Protein AF-A0A1J3G8D5-F1 (afdb_monomer)

Radius of gyration: 21.03 Å; Cα contacts (8 Å, |Δi|>4): 182; chains: 1; bounding box: 68×37×50 Å

Structure (mmCIF, N/CA/C/O backbone):
data_AF-A0A1J3G8D5-F1
#
_entry.id   AF-A0A1J3G8D5-F1
#
loop_
_atom_site.group_PDB
_atom_site.id
_atom_site.type_symbol
_atom_site.label_atom_id
_atom_site.label_alt_id
_atom_site.label_comp_id
_atom_site.label_asym_id
_atom_site.label_entity_id
_atom_site.label_seq_id
_atom_site.pdbx_PDB_ins_code
_atom_site.Cartn_x
_atom_site.Cartn_y
_atom_site.Cartn_z
_atom_site.occupancy
_atom_site.B_iso_or_equiv
_atom_site.auth_seq_id
_atom_site.auth_comp_id
_atom_site.auth_asym_id
_atom_site.auth_atom_id
_atom_site.pdbx_PDB_model_num
ATOM 1 N N . PHE A 1 1 ? -9.829 8.038 12.603 1.00 80.00 1 PHE A N 1
ATOM 2 C CA . PHE A 1 1 ? -10.118 6.880 13.475 1.00 80.00 1 PHE A CA 1
ATOM 3 C C . PHE A 1 1 ? -9.625 7.150 14.897 1.00 80.00 1 PHE A C 1
ATOM 5 O O . PHE A 1 1 ? -9.038 8.199 15.146 1.00 80.00 1 PHE A O 1
ATOM 12 N N . THR A 1 2 ? -9.917 6.276 15.871 1.00 96.38 2 THR A N 1
ATOM 13 C CA . THR A 1 2 ? -9.175 6.308 17.146 1.00 96.38 2 THR A CA 1
ATOM 14 C C . THR A 1 2 ? -7.771 5.767 16.903 1.00 96.38 2 THR A C 1
ATOM 16 O O . THR A 1 2 ? -7.595 4.907 16.047 1.00 96.38 2 THR A O 1
ATOM 19 N N . GLU A 1 3 ? -6.782 6.207 17.682 1.00 95.50 3 GLU A N 1
ATOM 20 C CA . GLU A 1 3 ? -5.399 5.725 17.538 1.00 95.50 3 GLU A CA 1
ATOM 21 C C . GLU A 1 3 ? -5.303 4.189 17.621 1.00 95.50 3 GLU A C 1
ATOM 23 O O . GLU A 1 3 ? -4.505 3.567 16.927 1.00 95.50 3 GLU A O 1
ATOM 28 N N . GLU A 1 4 ? -6.137 3.560 18.451 1.00 96.38 4 GLU A N 1
ATOM 29 C CA . GLU A 1 4 ? -6.209 2.103 18.579 1.00 96.38 4 GLU A CA 1
ATOM 30 C C . GLU A 1 4 ? -6.744 1.428 17.307 1.00 96.38 4 GLU A C 1
ATOM 32 O O . GLU A 1 4 ? -6.161 0.444 16.852 1.00 96.38 4 GLU A O 1
ATOM 37 N N . ALA A 1 5 ? -7.786 1.989 16.686 1.00 95.69 5 ALA A N 1
ATOM 38 C CA . ALA A 1 5 ? -8.313 1.487 15.420 1.00 95.69 5 ALA A CA 1
ATOM 39 C C . ALA A 1 5 ? -7.334 1.727 14.258 1.00 95.69 5 ALA A C 1
ATOM 41 O O . ALA A 1 5 ? -7.110 0.812 13.466 1.00 95.69 5 ALA A O 1
ATOM 42 N N . SER A 1 6 ? -6.689 2.902 14.190 1.00 96.56 6 SER A N 1
ATOM 43 C CA . SER A 1 6 ? -5.656 3.184 13.181 1.00 96.56 6 SER A CA 1
ATOM 44 C C . SER A 1 6 ? -4.496 2.192 13.301 1.00 96.56 6 SER A C 1
ATOM 46 O O . SER A 1 6 ? -4.070 1.628 12.299 1.00 96.56 6 SER A O 1
ATOM 48 N N . LYS A 1 7 ? -4.023 1.903 14.525 1.00 97.44 7 LYS A N 1
ATOM 49 C CA . LYS A 1 7 ? -2.976 0.893 14.771 1.00 97.44 7 LYS A CA 1
ATOM 50 C C . LYS A 1 7 ? -3.391 -0.500 14.316 1.00 97.44 7 LYS A C 1
ATOM 52 O O . LYS A 1 7 ? -2.583 -1.188 13.699 1.00 97.44 7 LYS A O 1
ATOM 57 N N . PHE A 1 8 ? -4.621 -0.908 14.629 1.00 97.06 8 PHE A N 1
ATOM 58 C CA . PHE A 1 8 ? -5.152 -2.205 14.226 1.00 97.06 8 PHE A CA 1
ATOM 59 C C . PHE A 1 8 ? -5.142 -2.349 12.698 1.00 97.06 8 PHE A C 1
ATOM 61 O O . PHE A 1 8 ? -4.420 -3.200 12.180 1.00 97.06 8 PHE A O 1
ATOM 68 N N . PHE A 1 9 ? -5.819 -1.458 11.970 1.00 97.62 9 PHE A N 1
ATOM 69 C CA . PHE A 1 9 ? -5.915 -1.557 10.510 1.00 97.62 9 PHE A CA 1
ATOM 70 C C . PHE A 1 9 ? -4.573 -1.348 9.801 1.00 97.62 9 PHE A C 1
ATOM 72 O O . PHE A 1 9 ? -4.249 -2.092 8.876 1.00 97.62 9 PHE A O 1
ATOM 79 N N . ALA A 1 10 ? -3.748 -0.403 10.263 1.00 97.88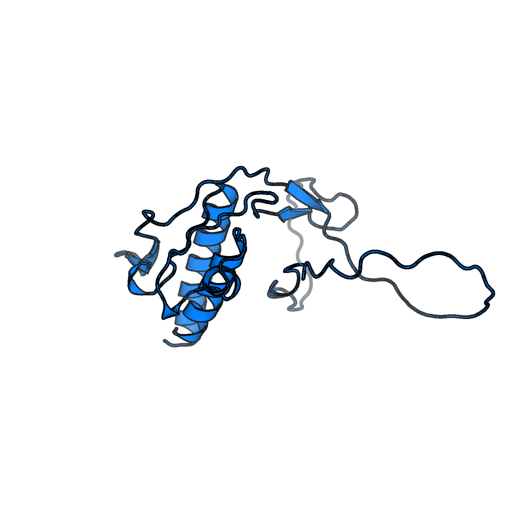 10 ALA A N 1
ATOM 80 C CA . ALA A 1 10 ? -2.414 -0.204 9.704 1.00 97.88 10 ALA A CA 1
ATOM 81 C C . ALA A 1 10 ? -1.532 -1.452 9.871 1.00 97.88 10 ALA A C 1
ATOM 83 O O . ALA A 1 10 ? -0.783 -1.792 8.958 1.00 97.88 10 ALA A O 1
ATOM 84 N N . SER A 1 11 ? -1.631 -2.159 11.004 1.00 98.06 11 SER A N 1
ATOM 85 C CA . SER A 1 11 ? -0.861 -3.389 11.222 1.00 98.06 11 SER A CA 1
ATOM 86 C C . SER A 1 11 ? -1.264 -4.520 10.272 1.00 98.06 11 SER A C 1
ATOM 88 O O . SER A 1 11 ? -0.395 -5.238 9.782 1.00 98.06 11 SER A O 1
ATOM 90 N N . GLU A 1 12 ? -2.552 -4.651 9.948 1.00 98.12 12 GLU A N 1
ATOM 91 C CA . GLU A 1 12 ? -3.015 -5.672 9.005 1.00 98.12 12 GLU A CA 1
ATOM 92 C C . GLU A 1 12 ? -2.619 -5.352 7.564 1.00 98.12 12 GLU A C 1
ATOM 94 O O . GLU A 1 12 ? -2.171 -6.238 6.836 1.00 98.12 12 GLU A O 1
ATOM 99 N N . VAL A 1 13 ? -2.724 -4.081 7.162 1.00 98.31 13 VAL A N 1
ATOM 100 C CA . VAL A 1 13 ? -2.270 -3.628 5.841 1.00 98.31 13 VAL A CA 1
ATOM 101 C C . VAL A 1 13 ? -0.761 -3.828 5.692 1.00 98.31 13 VAL A C 1
ATOM 103 O O . VAL A 1 13 ? -0.319 -4.322 4.657 1.00 98.31 13 VAL A O 1
ATOM 106 N N . LEU A 1 14 ? 0.027 -3.528 6.730 1.00 97.69 14 LEU A N 1
ATOM 107 C CA . LEU A 1 14 ? 1.471 -3.780 6.737 1.00 97.69 14 LEU A CA 1
ATOM 108 C C . LEU A 1 14 ? 1.787 -5.263 6.512 1.00 97.69 14 LEU A C 1
ATOM 110 O O . LEU A 1 14 ? 2.606 -5.585 5.654 1.00 97.69 14 LEU A O 1
ATOM 114 N N . LEU A 1 15 ? 1.110 -6.157 7.241 1.00 97.25 15 LEU A N 1
ATOM 115 C CA . LEU A 1 15 ? 1.282 -7.605 7.081 1.00 97.25 15 LEU A CA 1
ATOM 116 C C . LEU A 1 15 ? 0.889 -8.077 5.677 1.00 97.25 15 LEU A C 1
ATOM 118 O O . LEU A 1 15 ? 1.570 -8.920 5.093 1.00 97.25 15 LEU A O 1
ATOM 122 N N . ALA A 1 16 ? -0.193 -7.531 5.118 1.00 97.69 16 ALA A N 1
ATOM 123 C CA . ALA A 1 16 ? -0.628 -7.857 3.767 1.00 97.69 16 ALA A CA 1
ATOM 124 C C . ALA A 1 16 ? 0.401 -7.412 2.714 1.00 97.69 16 ALA A C 1
ATOM 126 O O . ALA A 1 16 ? 0.744 -8.203 1.836 1.00 97.69 16 ALA A O 1
ATOM 127 N N . LEU A 1 17 ? 0.936 -6.190 2.818 1.00 96.25 17 LEU A N 1
ATOM 128 C CA . LEU A 1 17 ? 1.973 -5.687 1.909 1.00 96.25 17 LEU A CA 1
ATOM 129 C C . LEU A 1 17 ? 3.263 -6.508 1.994 1.00 96.25 17 LEU A C 1
ATOM 131 O O . LEU A 1 17 ? 3.797 -6.906 0.960 1.00 96.25 17 LEU A O 1
ATOM 135 N N . GLU A 1 18 ? 3.732 -6.821 3.203 1.00 93.25 18 GLU A N 1
ATOM 136 C CA . GLU A 1 18 ? 4.917 -7.664 3.397 1.00 93.25 18 GLU A CA 1
ATOM 137 C C . GLU A 1 18 ? 4.722 -9.043 2.749 1.00 93.25 18 GLU A C 1
ATOM 139 O O . GLU A 1 18 ? 5.593 -9.528 2.021 1.00 93.25 18 GLU A O 1
ATOM 144 N N . TYR A 1 19 ? 3.547 -9.647 2.942 1.00 94.12 19 TYR A N 1
ATOM 145 C CA . TYR A 1 19 ? 3.206 -10.921 2.318 1.00 94.12 19 TYR A CA 1
ATOM 146 C C . TYR A 1 19 ? 3.204 -10.837 0.784 1.00 94.12 19 TYR A C 1
ATOM 148 O O . TYR A 1 19 ? 3.758 -11.715 0.118 1.00 94.12 19 TYR A O 1
ATOM 156 N N . LEU A 1 20 ? 2.640 -9.773 0.205 1.00 94.44 20 LEU A N 1
ATOM 157 C CA . LEU A 1 20 ? 2.681 -9.545 -1.242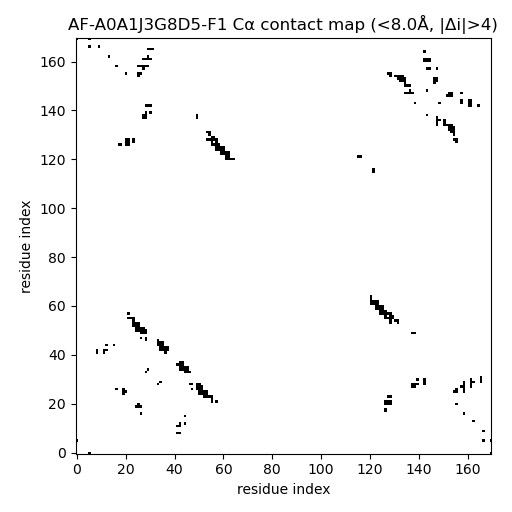 1.00 94.44 20 LEU A CA 1
ATOM 158 C C . LEU A 1 20 ? 4.118 -9.401 -1.750 1.00 94.44 20 LEU A C 1
ATOM 160 O O . LEU A 1 20 ? 4.482 -10.034 -2.746 1.00 94.44 20 LEU A O 1
ATOM 164 N N . HIS A 1 21 ? 4.959 -8.652 -1.037 1.00 92.06 21 HIS A N 1
ATOM 165 C CA . HIS A 1 21 ? 6.368 -8.481 -1.392 1.00 92.06 21 HIS A CA 1
ATOM 166 C C . HIS A 1 21 ? 7.117 -9.815 -1.350 1.00 92.06 21 HIS A C 1
ATOM 168 O O . HIS A 1 21 ? 7.838 -10.121 -2.297 1.00 92.06 21 HIS A O 1
ATOM 174 N N . MET A 1 22 ? 6.861 -10.678 -0.357 1.00 88.31 22 MET A N 1
ATOM 175 C CA . MET A 1 22 ? 7.416 -12.042 -0.305 1.00 88.31 22 MET A CA 1
ATOM 176 C C . MET A 1 22 ? 6.999 -12.922 -1.494 1.00 88.31 22 MET A C 1
ATOM 178 O O . MET A 1 22 ? 7.747 -13.821 -1.885 1.00 88.31 22 MET A O 1
ATOM 182 N N . LEU A 1 23 ? 5.820 -12.681 -2.075 1.00 90.38 23 LEU A N 1
ATOM 183 C CA . LEU A 1 23 ? 5.339 -13.354 -3.287 1.00 90.38 23 LEU A CA 1
ATOM 184 C C . LEU A 1 23 ? 5.865 -12.716 -4.586 1.00 90.38 23 LEU A C 1
ATOM 186 O O . LEU A 1 23 ? 5.569 -13.210 -5.680 1.00 90.38 23 LEU A O 1
ATOM 190 N N . GLY A 1 24 ? 6.639 -11.634 -4.485 1.00 90.19 24 GLY A N 1
ATOM 191 C CA . GLY A 1 24 ? 7.118 -10.861 -5.626 1.00 90.19 24 GLY A CA 1
ATOM 192 C C . GLY A 1 24 ? 6.023 -10.045 -6.292 1.00 90.19 24 GLY A C 1
ATOM 193 O O . GLY A 1 24 ? 6.018 -9.909 -7.515 1.00 90.19 24 GLY A O 1
ATOM 194 N N . ILE A 1 25 ? 5.085 -9.517 -5.512 1.00 93.25 25 ILE A N 1
ATOM 195 C CA . ILE A 1 25 ? 4.022 -8.630 -5.977 1.00 93.25 25 ILE A CA 1
ATOM 196 C C . ILE A 1 25 ? 4.236 -7.261 -5.337 1.00 93.25 25 ILE A C 1
ATOM 198 O O . ILE A 1 25 ? 4.230 -7.154 -4.118 1.00 93.25 25 ILE A O 1
ATOM 202 N N . VAL A 1 26 ? 4.404 -6.222 -6.154 1.00 94.50 26 VAL A N 1
ATOM 203 C CA . VAL A 1 26 ? 4.319 -4.820 -5.716 1.00 94.50 26 VAL A CA 1
ATOM 204 C C . VAL A 1 26 ? 2.907 -4.331 -6.006 1.00 94.50 26 VAL A C 1
ATOM 206 O O . VAL A 1 26 ? 2.452 -4.461 -7.144 1.00 94.50 26 VAL A O 1
ATOM 209 N N . TYR A 1 27 ? 2.212 -3.797 -5.010 1.00 96.62 27 TYR A N 1
ATOM 210 C CA . TYR A 1 27 ? 0.777 -3.536 -5.076 1.00 96.62 27 TYR A CA 1
ATOM 211 C C . TYR A 1 27 ? 0.432 -2.266 -5.871 1.00 96.62 27 TYR A C 1
ATOM 213 O O . TYR A 1 27 ? -0.384 -2.325 -6.791 1.00 96.62 27 TYR A O 1
ATOM 221 N N . ARG A 1 28 ? 1.135 -1.158 -5.602 1.00 96.31 28 ARG A N 1
ATOM 222 C CA . ARG A 1 28 ? 1.133 0.138 -6.317 1.00 96.31 28 ARG A CA 1
ATOM 223 C C . ARG A 1 28 ? -0.164 0.948 -6.326 1.00 96.31 28 ARG A C 1
ATOM 225 O O . ARG A 1 28 ? -0.176 2.022 -6.925 1.00 96.31 28 ARG A O 1
ATOM 232 N N . ASP A 1 29 ? -1.224 0.484 -5.675 1.00 97.12 29 ASP A N 1
ATOM 233 C CA . ASP A 1 29 ? -2.482 1.233 -5.579 1.00 97.12 29 ASP A CA 1
ATOM 234 C C . ASP A 1 29 ? -3.119 1.107 -4.189 1.00 97.12 29 ASP A C 1
ATOM 236 O O . ASP A 1 29 ? -4.312 0.847 -4.047 1.00 97.12 29 ASP A O 1
ATOM 240 N N . LEU A 1 30 ? -2.312 1.266 -3.132 1.00 98.19 30 LEU A N 1
ATOM 241 C CA . LEU A 1 30 ? -2.851 1.345 -1.777 1.00 98.19 30 LEU A CA 1
ATOM 242 C C . LEU A 1 30 ? -3.560 2.681 -1.561 1.00 98.19 30 LEU A C 1
ATOM 244 O O . LEU A 1 30 ? -2.942 3.741 -1.629 1.00 98.19 30 LEU A O 1
ATOM 248 N N . LYS A 1 31 ? -4.849 2.576 -1.247 1.00 96.62 31 LYS A N 1
ATOM 249 C CA . LYS A 1 31 ? -5.756 3.664 -0.886 1.00 96.62 31 LYS A CA 1
ATOM 250 C C . LYS A 1 31 ? -6.932 3.107 -0.073 1.00 96.62 31 LYS A C 1
ATOM 252 O O . LYS A 1 31 ? -7.193 1.901 -0.176 1.00 96.62 31 LYS A O 1
ATOM 257 N N . PRO A 1 32 ? -7.642 3.925 0.722 1.00 96.25 32 PRO A N 1
ATOM 258 C CA . PRO A 1 32 ? -8.759 3.464 1.545 1.00 96.25 32 PRO A CA 1
ATOM 259 C C . PRO A 1 32 ? -9.829 2.695 0.768 1.00 96.25 32 PRO A C 1
ATOM 261 O O . PRO A 1 32 ? -10.354 1.707 1.277 1.00 96.25 32 PRO A O 1
ATOM 264 N N . GLU A 1 33 ? -10.110 3.078 -0.478 1.00 96.94 33 GLU A N 1
ATOM 265 C CA . GLU A 1 33 ? -11.122 2.430 -1.320 1.00 96.94 33 GLU A CA 1
ATOM 266 C C . GLU A 1 33 ? -10.785 0.970 -1.637 1.00 96.94 33 GLU A C 1
ATOM 268 O O . GLU A 1 33 ? -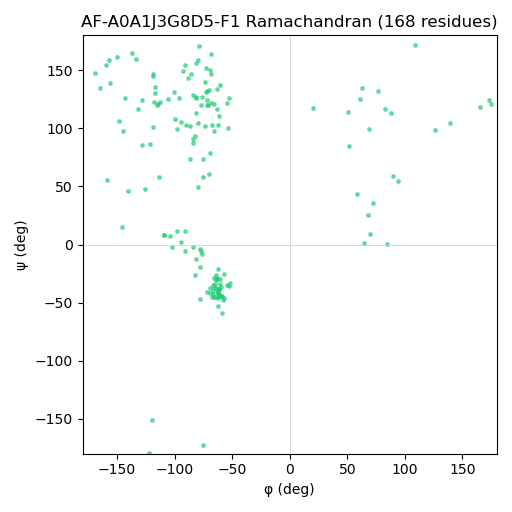11.690 0.156 -1.819 1.00 96.94 33 GLU A O 1
ATOM 273 N N . ASN A 1 34 ? -9.493 0.635 -1.679 1.00 98.06 34 ASN A N 1
ATOM 274 C CA . ASN A 1 34 ? -9.029 -0.709 -2.005 1.00 98.06 34 ASN A CA 1
ATOM 275 C C . ASN A 1 34 ? -8.859 -1.604 -0.761 1.00 98.06 34 ASN A C 1
ATOM 277 O O . ASN A 1 34 ? -8.600 -2.806 -0.906 1.00 98.06 34 ASN A O 1
ATOM 281 N N . VAL A 1 35 ? -9.036 -1.056 0.450 1.00 97.75 35 VAL A N 1
ATOM 282 C CA . VAL A 1 35 ? -8.999 -1.790 1.724 1.00 97.75 35 VAL A CA 1
ATOM 283 C C . VAL A 1 35 ? -10.427 -2.117 2.158 1.00 97.75 35 VAL A C 1
ATOM 285 O O . VAL A 1 35 ? -11.139 -1.297 2.737 1.00 97.75 35 VAL A O 1
ATOM 288 N N . LEU A 1 36 ? -10.858 -3.347 1.891 1.00 97.94 36 LEU A N 1
ATOM 289 C CA . LEU A 1 36 ? -12.193 -3.815 2.254 1.00 97.94 36 LEU A CA 1
ATOM 290 C C . LEU A 1 36 ? -12.206 -4.336 3.691 1.00 97.94 36 LEU A C 1
ATOM 292 O O . LEU A 1 36 ? -11.239 -4.946 4.135 1.00 97.94 36 LEU A O 1
ATOM 296 N N . VAL A 1 37 ? -13.324 -4.162 4.395 1.00 96.56 37 VAL A N 1
ATOM 297 C CA . VAL A 1 37 ? -13.542 -4.734 5.732 1.00 96.56 37 VAL A CA 1
ATOM 298 C C . VAL A 1 37 ? -14.509 -5.906 5.611 1.00 96.56 37 VAL A C 1
ATOM 300 O O . VAL A 1 37 ? -15.603 -5.764 5.059 1.00 96.56 37 VAL A O 1
ATOM 303 N N . ARG A 1 38 ? -14.096 -7.076 6.097 1.00 96.25 38 ARG A N 1
ATOM 304 C CA . ARG A 1 38 ? -14.922 -8.290 6.120 1.00 96.25 38 ARG A CA 1
ATOM 305 C C . ARG A 1 38 ? -15.924 -8.256 7.281 1.00 96.25 38 ARG A C 1
ATOM 307 O O . ARG A 1 38 ? -15.874 -7.386 8.147 1.00 96.25 38 ARG A O 1
ATOM 314 N N . ASP A 1 39 ? -16.849 -9.211 7.300 1.00 97.06 39 ASP A N 1
ATOM 315 C CA . ASP A 1 39 ? -17.863 -9.358 8.355 1.00 97.06 39 ASP A CA 1
ATOM 316 C C . ASP A 1 39 ? -17.267 -9.684 9.737 1.00 97.06 39 ASP A C 1
ATOM 318 O O . ASP A 1 39 ? -17.852 -9.328 10.759 1.00 97.06 39 ASP A O 1
ATOM 322 N N . ASP A 1 40 ? -16.084 -10.300 9.765 1.00 95.94 40 ASP A N 1
ATOM 323 C CA . ASP A 1 40 ? -15.277 -10.543 10.965 1.00 95.94 40 ASP A CA 1
ATOM 324 C C . ASP A 1 40 ? -14.497 -9.306 11.461 1.00 95.94 40 ASP A C 1
ATOM 326 O O . ASP A 1 40 ? -13.867 -9.361 12.516 1.00 95.94 40 ASP A O 1
ATOM 330 N N . GLY A 1 41 ? -14.565 -8.183 10.735 1.00 94.88 41 GLY A N 1
ATOM 331 C CA . GLY A 1 41 ? -13.906 -6.923 11.081 1.00 94.88 41 GLY A CA 1
ATOM 332 C C . GLY A 1 41 ? -12.445 -6.808 10.636 1.00 94.88 41 GLY A C 1
ATOM 333 O O . GLY A 1 41 ? -11.832 -5.770 10.883 1.00 94.88 41 GLY A O 1
ATOM 334 N N . HIS A 1 42 ? -11.893 -7.825 9.970 1.00 97.31 42 HIS A N 1
ATOM 335 C CA . HIS A 1 42 ? -10.527 -7.812 9.440 1.00 97.31 42 HIS A CA 1
ATOM 336 C C . HIS A 1 42 ? -10.477 -7.288 8.002 1.00 97.31 42 HIS A C 1
ATOM 338 O O . HIS A 1 42 ? -11.443 -7.424 7.239 1.00 97.31 42 HIS A O 1
ATOM 344 N N . ILE A 1 43 ? -9.332 -6.736 7.606 1.00 97.12 43 ILE A N 1
ATOM 345 C CA . ILE A 1 43 ? -9.171 -6.168 6.264 1.00 97.12 43 ILE A CA 1
ATOM 346 C C . ILE A 1 43 ? -8.912 -7.226 5.191 1.00 97.12 43 ILE A C 1
ATOM 348 O O . ILE A 1 43 ? -8.443 -8.336 5.450 1.00 97.12 43 ILE A O 1
ATOM 352 N N . MET A 1 44 ? -9.192 -6.849 3.950 1.00 96.94 44 MET A N 1
ATOM 353 C CA . MET A 1 44 ? -8.830 -7.577 2.744 1.00 96.94 44 MET A CA 1
ATOM 354 C C . MET A 1 44 ? -8.459 -6.570 1.655 1.00 96.94 44 MET A C 1
ATOM 356 O O . MET A 1 44 ? -9.244 -5.677 1.342 1.00 96.94 44 MET A O 1
ATOM 360 N N . LEU A 1 45 ? -7.272 -6.721 1.064 1.00 98.06 45 LEU A N 1
ATOM 361 C CA . LEU A 1 45 ? -6.876 -5.920 -0.094 1.00 98.06 45 LEU A CA 1
ATOM 362 C C . LEU A 1 45 ? -7.624 -6.394 -1.345 1.00 98.06 45 LEU A C 1
ATOM 364 O O . LEU A 1 45 ? -7.804 -7.596 -1.560 1.00 98.06 45 LEU A O 1
ATOM 368 N N . SER A 1 46 ? -8.043 -5.442 -2.169 1.00 97.88 46 SER A N 1
ATOM 369 C CA . SER A 1 46 ? -8.713 -5.669 -3.455 1.00 97.88 46 SER A CA 1
ATOM 370 C C . SER A 1 46 ? -7.936 -5.004 -4.596 1.00 97.88 46 SER A C 1
ATOM 372 O O . SER A 1 46 ? -6.879 -4.451 -4.347 1.00 97.88 46 SER A O 1
ATOM 374 N N . ASP A 1 47 ? -8.410 -5.097 -5.839 1.00 96.62 47 ASP A N 1
ATOM 375 C CA . ASP A 1 47 ? -7.833 -4.396 -7.004 1.00 96.62 47 ASP A CA 1
ATOM 376 C C . ASP A 1 47 ? -6.308 -4.575 -7.209 1.00 96.62 47 ASP A C 1
ATOM 378 O O . ASP A 1 47 ? -5.475 -3.767 -6.804 1.00 96.62 47 ASP A O 1
ATOM 382 N N . PHE A 1 48 ? -5.936 -5.672 -7.873 1.00 97.25 48 PHE A N 1
ATOM 383 C CA . PHE A 1 48 ? -4.547 -5.984 -8.231 1.00 97.25 48 PHE A CA 1
ATOM 384 C C . PHE A 1 48 ? -4.209 -5.597 -9.679 1.00 97.25 48 PHE A C 1
ATOM 386 O O . PHE A 1 48 ? -3.159 -5.997 -10.192 1.00 97.25 48 PHE A O 1
ATOM 393 N N . ASP A 1 49 ? -5.067 -4.832 -10.359 1.00 96.31 49 ASP A N 1
ATOM 394 C CA . ASP A 1 49 ? -4.916 -4.548 -11.792 1.00 96.31 49 ASP A CA 1
ATOM 395 C C . ASP A 1 49 ? -3.656 -3.718 -12.082 1.00 96.31 49 ASP A C 1
ATOM 397 O O . ASP A 1 49 ? -3.027 -3.856 -13.136 1.00 96.31 49 ASP A O 1
ATOM 401 N N . LEU A 1 50 ? -3.237 -2.897 -11.114 1.00 95.50 50 LEU A N 1
ATOM 402 C CA . LEU A 1 50 ? -2.013 -2.100 -11.179 1.00 95.50 50 LEU A CA 1
ATOM 403 C C . LEU A 1 50 ? -0.809 -2.779 -10.525 1.00 95.50 50 LEU A C 1
ATOM 405 O O . LEU A 1 50 ? 0.283 -2.208 -10.521 1.00 95.50 50 LEU A O 1
ATOM 409 N N . SER A 1 51 ? -0.944 -3.996 -10.007 1.00 95.38 51 SER A N 1
ATOM 410 C CA . SER A 1 51 ? 0.167 -4.676 -9.350 1.00 95.38 51 SER A CA 1
ATOM 411 C C . SER A 1 51 ? 1.262 -5.095 -10.338 1.00 95.38 51 SER A C 1
ATOM 413 O O . SER A 1 51 ? 1.026 -5.358 -11.518 1.00 95.38 51 SER A O 1
ATOM 415 N N . LEU A 1 52 ? 2.502 -5.147 -9.860 1.00 92.31 52 LEU A N 1
ATOM 416 C CA . LEU A 1 52 ? 3.663 -5.585 -10.630 1.00 92.31 52 LEU A CA 1
ATOM 417 C C . LEU A 1 52 ? 4.190 -6.899 -10.072 1.00 92.31 52 LEU A C 1
ATOM 419 O O . LEU A 1 52 ? 4.614 -6.965 -8.920 1.00 92.31 52 LEU A O 1
ATOM 423 N N . ARG A 1 53 ? 4.259 -7.923 -10.924 1.00 90.94 53 ARG A N 1
ATOM 424 C CA . ARG A 1 53 ? 4.966 -9.158 -10.594 1.00 90.94 53 ARG A CA 1
ATOM 425 C C . ARG A 1 53 ? 6.454 -9.015 -10.899 1.00 90.94 53 ARG A C 1
ATOM 427 O O . ARG A 1 53 ? 6.841 -8.642 -12.004 1.00 90.94 53 ARG A O 1
ATOM 434 N N . CYS A 1 54 ? 7.285 -9.346 -9.927 1.00 84.75 54 CYS A N 1
ATOM 435 C CA . CYS A 1 54 ? 8.733 -9.236 -9.982 1.00 84.75 54 CYS A CA 1
ATOM 436 C C . CYS A 1 54 ? 9.398 -10.518 -9.465 1.00 84.75 54 CYS A C 1
ATOM 438 O O . CYS A 1 54 ? 8.786 -11.330 -8.775 1.00 84.75 54 CYS A O 1
ATOM 440 N N . SER A 1 55 ? 10.662 -10.729 -9.839 1.00 79.88 55 SER A N 1
ATOM 441 C CA . SER A 1 55 ? 11.446 -11.844 -9.307 1.00 79.88 55 SER A CA 1
ATOM 442 C C . SER A 1 55 ? 11.896 -11.515 -7.888 1.00 79.88 55 SER A C 1
ATOM 444 O O . SER A 1 55 ? 12.550 -10.495 -7.673 1.00 79.88 55 SER A O 1
ATOM 446 N N . VAL A 1 56 ? 11.607 -12.409 -6.945 1.00 71.81 56 VAL A N 1
ATOM 447 C CA . VAL A 1 56 ? 12.071 -12.327 -5.556 1.00 71.81 56 VAL A CA 1
ATOM 448 C C . VAL A 1 56 ? 12.931 -13.528 -5.208 1.00 71.81 56 VAL A C 1
ATOM 450 O O . VAL A 1 56 ? 12.682 -14.645 -5.653 1.00 71.81 56 VAL A O 1
ATOM 453 N N . SER A 1 57 ? 13.942 -1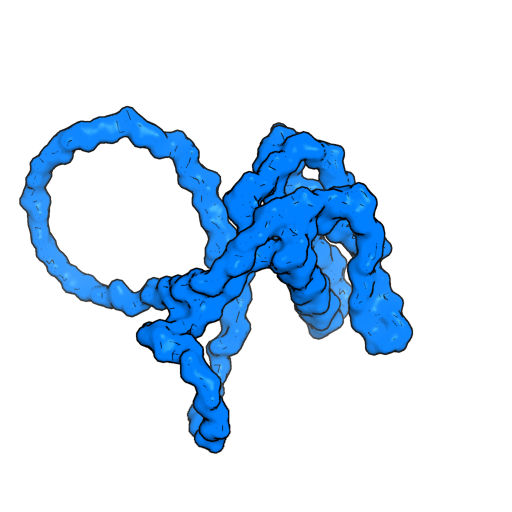3.286 -4.382 1.00 66.38 57 SER A N 1
ATOM 454 C CA . SER A 1 57 ? 14.666 -14.325 -3.659 1.00 66.38 57 SER A CA 1
ATOM 455 C C . SER A 1 57 ? 14.674 -13.897 -2.196 1.00 66.38 57 SER A C 1
ATOM 457 O O . SER A 1 57 ? 15.620 -13.219 -1.791 1.00 66.38 57 SER A O 1
ATOM 459 N N . PRO A 1 58 ? 13.622 -14.219 -1.418 1.00 67.44 58 PRO A N 1
ATOM 460 C CA . PRO A 1 58 ? 13.573 -13.878 -0.003 1.00 67.44 58 PRO A CA 1
ATOM 461 C C . PRO A 1 58 ? 14.826 -14.421 0.680 1.00 67.44 58 PRO A C 1
ATOM 463 O O . PRO A 1 58 ? 15.122 -15.615 0.591 1.00 67.44 58 PRO A O 1
ATOM 466 N N . THR A 1 59 ? 15.599 -13.544 1.310 1.00 68.88 59 THR A N 1
ATOM 467 C CA . THR A 1 59 ? 16.838 -13.938 1.986 1.00 68.88 59 THR A CA 1
ATOM 468 C C . THR A 1 59 ? 16.725 -13.653 3.470 1.00 68.88 59 THR A C 1
ATOM 470 O O . THR A 1 59 ? 16.246 -12.605 3.894 1.00 68.88 59 THR A O 1
ATOM 473 N N . LEU A 1 60 ? 17.168 -14.620 4.273 1.00 67.69 60 LEU A N 1
ATOM 474 C CA . LEU A 1 60 ? 17.406 -14.397 5.690 1.00 67.69 60 LEU A CA 1
ATOM 475 C C . LEU A 1 60 ? 18.760 -13.708 5.819 1.00 67.69 60 LEU A C 1
ATOM 477 O O . LEU A 1 60 ? 19.806 -14.343 5.652 1.00 67.69 60 LEU A O 1
ATOM 481 N N . VAL A 1 61 ? 18.742 -12.408 6.089 1.00 68.94 61 VAL A N 1
ATOM 482 C CA . VAL A 1 61 ? 19.959 -11.644 6.346 1.00 68.94 61 VAL A CA 1
ATOM 483 C C . VAL A 1 61 ? 20.292 -11.716 7.829 1.00 68.94 61 VAL A C 1
ATOM 485 O O . VAL A 1 61 ? 19.427 -11.760 8.704 1.00 68.94 61 VAL A O 1
ATOM 488 N N . LYS A 1 62 ? 21.583 -11.781 8.146 1.00 63.97 62 LYS A N 1
ATOM 489 C CA . LYS A 1 62 ? 22.022 -11.753 9.538 1.00 63.97 62 LYS A CA 1
ATOM 490 C C . LYS A 1 62 ? 21.806 -10.341 10.074 1.00 63.97 62 LYS A C 1
ATOM 492 O O . LYS A 1 62 ? 22.415 -9.410 9.554 1.00 63.97 62 LYS A O 1
ATOM 497 N N . SER A 1 63 ? 20.990 -10.196 11.118 1.00 55.25 63 SER A N 1
ATOM 498 C CA . SER A 1 63 ? 20.753 -8.891 11.731 1.00 55.25 63 SER A CA 1
ATOM 499 C C . SER A 1 63 ? 22.076 -8.343 12.277 1.00 55.25 63 SER A C 1
ATOM 501 O O . SER A 1 63 ? 22.684 -8.908 13.195 1.00 55.25 63 SER A O 1
ATOM 503 N N . SER A 1 64 ? 22.598 -7.288 11.649 1.00 55.69 64 SER A N 1
ATOM 504 C CA . SER A 1 64 ? 23.846 -6.661 12.068 1.00 55.69 64 SER A CA 1
ATOM 505 C C . SER A 1 64 ? 23.589 -5.871 13.347 1.00 55.69 64 SER A C 1
ATOM 507 O O . SER A 1 64 ? 23.041 -4.770 13.320 1.00 55.69 64 SER A O 1
ATOM 509 N N . SER A 1 65 ? 23.991 -6.425 14.488 1.00 48.19 65 SER A N 1
ATOM 510 C CA . SER A 1 65 ? 23.993 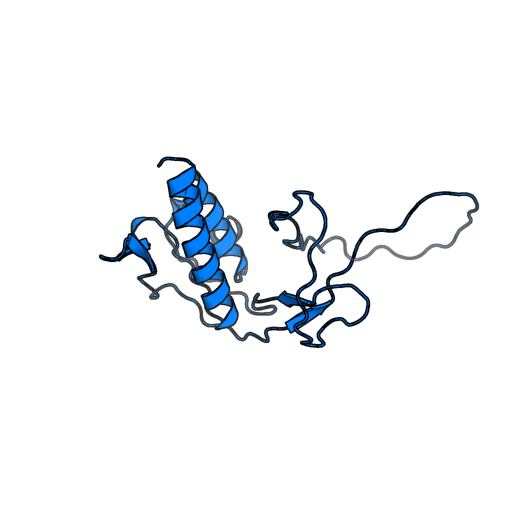-5.712 15.760 1.00 48.19 65 SER A CA 1
ATOM 511 C C . SER A 1 65 ? 25.010 -4.566 15.704 1.00 48.19 65 SER A C 1
ATOM 513 O O . SER A 1 65 ? 26.204 -4.776 15.916 1.00 48.19 65 SER A O 1
ATOM 515 N N . VAL A 1 66 ? 24.556 -3.344 15.427 1.00 50.97 66 VAL A N 1
ATOM 516 C CA . VAL A 1 66 ? 25.389 -2.136 15.527 1.00 50.97 66 VAL A CA 1
ATOM 517 C C . VAL A 1 66 ? 25.558 -1.775 17.006 1.00 50.97 66 VAL A C 1
ATOM 519 O O . VAL A 1 66 ? 24.907 -0.855 17.477 1.00 50.97 66 VAL A O 1
ATOM 522 N N . HIS A 1 67 ? 26.366 -2.521 17.771 1.00 42.38 67 HIS A N 1
ATOM 523 C CA . HIS A 1 67 ? 26.782 -2.129 19.129 1.00 42.38 67 HIS A CA 1
ATOM 524 C C . HIS A 1 67 ? 28.191 -2.633 19.492 1.00 42.38 67 HIS A C 1
ATOM 526 O O . HIS A 1 67 ? 28.394 -3.795 19.833 1.00 42.38 67 HIS A O 1
ATOM 532 N N . GLY A 1 68 ? 29.132 -1.689 19.504 1.00 36.94 68 GLY A N 1
ATOM 533 C CA . GLY A 1 68 ? 30.442 -1.724 20.165 1.00 36.94 68 GLY A CA 1
ATOM 534 C C . GLY A 1 68 ? 31.283 -0.585 19.580 1.00 36.94 68 GLY A C 1
ATOM 535 O O . GLY A 1 68 ? 31.467 -0.544 18.376 1.00 36.94 68 GLY A O 1
ATOM 536 N N . GLY A 1 69 ? 31.768 0.440 20.276 1.00 37.00 69 GLY A N 1
ATOM 537 C CA . GLY A 1 69 ? 31.975 0.681 21.698 1.00 37.00 69 GLY A CA 1
ATOM 538 C C . GLY A 1 69 ? 33.332 1.394 21.843 1.00 37.00 69 GLY A C 1
ATOM 539 O O . GLY A 1 69 ? 34.353 0.753 21.666 1.00 37.00 69 GLY A O 1
ATOM 540 N N . GLY A 1 70 ? 33.317 2.709 22.106 1.00 36.88 70 GLY A N 1
ATOM 541 C CA . GLY A 1 70 ? 34.342 3.515 22.805 1.00 36.88 70 GLY A CA 1
ATOM 542 C C . GLY A 1 70 ? 35.842 3.479 22.425 1.00 36.88 70 GLY A C 1
ATOM 543 O O . GLY A 1 70 ? 36.548 2.555 22.792 1.00 36.88 70 GLY A O 1
ATOM 544 N N . GLY A 1 71 ? 36.346 4.618 21.916 1.00 36.41 71 GLY A N 1
ATOM 545 C CA . GLY A 1 71 ? 37.469 5.383 22.507 1.00 36.41 71 GLY A CA 1
ATOM 546 C C . GLY A 1 71 ? 38.942 4.997 22.239 1.00 36.41 71 GLY A C 1
ATOM 547 O O . GLY A 1 71 ? 39.433 4.024 22.793 1.00 36.41 71 GLY A O 1
ATOM 548 N N . GLY A 1 72 ? 39.692 5.904 21.580 1.00 34.78 72 GLY A N 1
ATOM 549 C CA . GLY A 1 72 ? 41.095 6.213 21.938 1.00 34.78 72 GLY A CA 1
ATOM 550 C C . GLY A 1 72 ? 42.195 6.135 20.856 1.00 34.78 72 GLY A C 1
ATOM 551 O O . GLY A 1 72 ? 42.787 5.085 20.675 1.00 34.78 72 GLY A O 1
ATOM 552 N N . GLY A 1 73 ? 42.565 7.292 20.274 1.00 34.41 73 GLY A N 1
ATOM 553 C CA . GLY A 1 73 ? 43.968 7.750 20.128 1.00 34.41 73 GLY A CA 1
ATOM 554 C C . GLY A 1 73 ? 44.849 7.357 18.917 1.00 34.41 73 GLY A C 1
ATOM 555 O O . GLY A 1 73 ? 45.351 6.247 18.874 1.00 34.41 73 GLY A O 1
ATOM 556 N N . SER A 1 74 ? 45.191 8.378 18.096 1.00 31.59 74 SER A N 1
ATOM 557 C CA . SER A 1 74 ? 46.440 8.602 17.304 1.00 31.59 74 SER A CA 1
ATOM 558 C C . SER A 1 74 ? 46.792 7.577 16.195 1.00 31.59 74 SER A C 1
ATOM 560 O O . SER A 1 74 ? 46.773 6.384 16.422 1.00 31.59 74 SER A O 1
ATOM 562 N N . SER A 1 75 ? 47.196 7.882 14.954 1.00 32.22 75 SER A N 1
ATOM 563 C CA . SER A 1 75 ? 47.993 8.974 14.371 1.00 32.22 75 SER A CA 1
ATOM 564 C C . SER A 1 75 ? 47.871 8.882 12.830 1.00 32.22 75 SER A C 1
ATOM 566 O O . SER A 1 75 ? 47.793 7.783 12.290 1.00 32.22 75 SER A O 1
ATOM 568 N N . ARG A 1 76 ? 47.905 10.014 12.114 1.00 35.91 76 ARG A N 1
ATOM 569 C CA . ARG A 1 76 ? 48.159 10.127 10.648 1.00 35.91 76 ARG A CA 1
ATOM 570 C C . ARG A 1 76 ? 49.628 9.739 10.315 1.00 35.91 76 ARG A C 1
ATOM 572 O O . ARG A 1 76 ? 50.408 9.779 11.268 1.00 35.91 76 ARG A O 1
ATOM 579 N N . PRO A 1 77 ? 50.063 9.445 9.051 1.00 43.06 77 PRO A N 1
ATOM 580 C CA . PRO A 1 77 ? 49.761 10.241 7.837 1.00 43.06 77 PRO A CA 1
ATOM 581 C C . PRO A 1 77 ? 49.666 9.551 6.437 1.00 43.06 77 PRO A C 1
ATOM 583 O O . PRO A 1 77 ? 50.218 8.491 6.201 1.00 43.06 77 PRO A O 1
ATOM 586 N N . VAL A 1 78 ? 49.011 10.289 5.516 1.00 31.23 78 VAL A N 1
ATOM 587 C CA . VAL A 1 78 ? 49.268 10.530 4.063 1.00 31.23 78 VAL A CA 1
ATOM 588 C C . VAL A 1 78 ? 49.269 9.372 3.036 1.00 31.23 78 VAL A C 1
ATOM 590 O O . VAL A 1 78 ? 50.107 8.483 3.079 1.00 31.23 78 VAL A O 1
ATOM 593 N N . GLY A 1 79 ? 48.431 9.524 1.993 1.00 28.62 79 GLY A N 1
ATOM 594 C CA . GLY A 1 79 ? 48.534 8.868 0.676 1.00 28.62 79 GLY A CA 1
ATOM 595 C C . GLY A 1 79 ? 47.306 9.142 -0.212 1.00 28.62 79 GLY A C 1
ATOM 596 O O . GLY A 1 79 ? 46.192 8.926 0.237 1.00 28.62 79 GLY A O 1
ATOM 597 N N . LEU A 1 80 ? 47.537 9.686 -1.413 1.00 32.03 80 LEU A N 1
ATOM 598 C CA . LEU A 1 80 ? 46.603 10.195 -2.445 1.00 32.03 80 LEU A CA 1
ATOM 599 C C . LEU A 1 80 ? 45.884 9.081 -3.248 1.00 32.03 80 LEU A C 1
ATOM 601 O O . LEU A 1 80 ? 46.109 7.927 -2.918 1.00 32.03 80 LEU A O 1
ATOM 605 N N . ILE A 1 81 ? 45.136 9.483 -4.305 1.00 32.47 81 ILE A N 1
ATOM 606 C CA . ILE A 1 81 ? 44.289 8.786 -5.327 1.00 32.47 81 ILE A CA 1
ATOM 607 C C . ILE A 1 81 ? 42.899 8.309 -4.857 1.00 32.47 81 ILE A C 1
ATOM 609 O O . ILE A 1 81 ? 42.793 7.668 -3.823 1.00 32.47 81 ILE A O 1
ATOM 613 N N . ASP A 1 82 ? 41.775 8.537 -5.544 1.00 27.81 82 ASP A N 1
ATOM 614 C CA . ASP A 1 82 ? 41.415 9.308 -6.746 1.00 27.81 82 ASP A CA 1
ATOM 615 C C . ASP A 1 82 ? 39.888 9.546 -6.690 1.00 27.81 82 ASP A C 1
ATOM 617 O O . ASP A 1 82 ? 39.158 8.810 -6.018 1.00 27.81 82 ASP A O 1
ATOM 621 N N . GLU A 1 83 ? 39.426 10.603 -7.340 1.00 41.00 83 GLU A N 1
ATOM 622 C CA . GLU A 1 83 ? 38.059 11.120 -7.321 1.00 41.00 83 GLU A CA 1
ATOM 623 C C . GLU A 1 83 ? 37.191 10.414 -8.379 1.00 41.00 83 GLU A C 1
ATOM 625 O O . GLU A 1 83 ? 37.246 10.767 -9.549 1.00 41.00 83 GLU A O 1
ATOM 630 N N . GLU A 1 84 ? 36.345 9.449 -7.996 1.00 33.25 84 GLU A N 1
ATOM 631 C CA . GLU A 1 84 ? 35.232 9.025 -8.859 1.00 33.25 84 GLU A CA 1
AT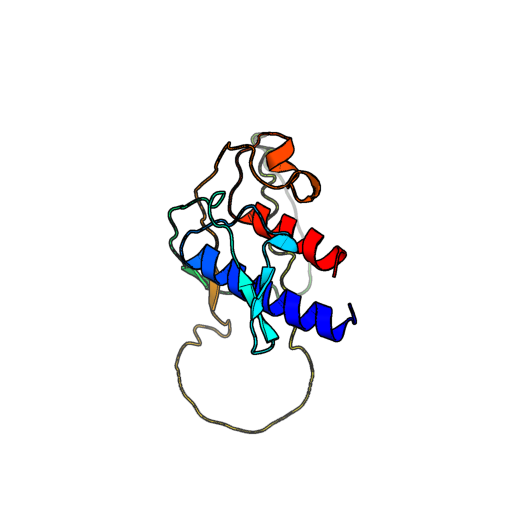OM 632 C C . GLU A 1 84 ? 34.088 8.380 -8.056 1.00 33.25 84 GLU A C 1
ATOM 634 O O . GLU A 1 84 ? 34.314 7.558 -7.171 1.00 33.25 84 GLU A O 1
ATOM 639 N N . SER A 1 85 ? 32.845 8.711 -8.427 1.00 30.30 85 SER A N 1
ATOM 640 C CA . SER A 1 85 ? 31.569 8.116 -7.970 1.00 30.30 85 SER A CA 1
ATOM 641 C C . SER A 1 85 ? 30.880 8.726 -6.740 1.00 30.30 85 SER A C 1
ATOM 643 O O . SER A 1 85 ? 30.517 8.043 -5.783 1.00 30.30 85 SER A O 1
ATOM 645 N N . ALA A 1 86 ? 30.545 10.015 -6.824 1.00 34.81 86 ALA A N 1
ATOM 646 C CA . ALA A 1 86 ? 29.462 10.606 -6.038 1.00 34.81 86 ALA A CA 1
ATOM 647 C C . ALA A 1 86 ? 28.107 10.450 -6.759 1.00 34.81 86 ALA A C 1
ATOM 649 O O . ALA A 1 86 ? 27.580 11.417 -7.291 1.00 34.81 86 ALA A O 1
ATOM 650 N N . VAL A 1 87 ? 27.539 9.238 -6.794 1.00 41.50 87 VAL A N 1
ATOM 651 C CA . VAL A 1 87 ? 26.091 9.005 -7.028 1.00 41.50 87 VAL A CA 1
ATOM 652 C C . VAL A 1 87 ? 25.678 7.623 -6.503 1.00 41.50 87 VAL A C 1
ATOM 654 O O . VAL A 1 87 ? 25.107 6.799 -7.203 1.00 41.50 87 VAL A O 1
ATOM 657 N N . GLN A 1 88 ? 25.949 7.354 -5.226 1.00 39.03 88 GLN A N 1
ATOM 658 C CA . GLN A 1 88 ? 25.362 6.207 -4.524 1.00 39.03 88 GLN A CA 1
ATOM 659 C C . GLN A 1 88 ? 24.417 6.707 -3.428 1.00 39.03 88 GLN A C 1
ATOM 661 O O . GLN A 1 88 ? 24.570 6.424 -2.244 1.00 39.03 88 GLN A O 1
ATOM 666 N N . GLY A 1 89 ? 23.422 7.493 -3.840 1.00 35.19 89 GLY A N 1
ATOM 667 C CA . GLY A 1 89 ? 22.279 7.866 -3.012 1.00 35.19 89 GLY A CA 1
ATOM 668 C C . GLY A 1 89 ? 21.237 6.752 -2.965 1.00 35.19 89 GLY A C 1
ATOM 669 O O . GLY A 1 89 ? 20.069 7.006 -3.220 1.00 35.19 89 GLY A O 1
ATOM 670 N N . CYS A 1 90 ? 21.634 5.509 -2.680 1.00 37.16 90 CYS A N 1
ATOM 671 C CA . CYS A 1 90 ? 20.674 4.524 -2.200 1.00 37.16 90 CYS A CA 1
ATOM 672 C C . CYS A 1 90 ? 20.549 4.745 -0.694 1.00 37.16 90 CYS A C 1
ATOM 674 O O . CYS A 1 90 ? 21.285 4.161 0.104 1.00 37.16 90 CYS A O 1
ATOM 676 N N . THR A 1 91 ? 19.645 5.642 -0.302 1.00 41.47 91 THR A N 1
ATOM 677 C CA . THR A 1 91 ? 19.076 5.615 1.043 1.00 41.47 91 THR A CA 1
ATOM 678 C C . THR A 1 91 ? 18.534 4.209 1.251 1.00 41.47 91 THR A C 1
ATOM 680 O O . THR A 1 91 ? 17.493 3.849 0.710 1.00 41.47 91 THR A O 1
ATOM 683 N N . GLN A 1 92 ? 19.300 3.382 1.957 1.00 40.12 92 GLN A N 1
ATOM 684 C CA . GLN A 1 92 ? 18.816 2.119 2.485 1.00 40.12 92 GLN A CA 1
ATOM 685 C C . GLN A 1 92 ? 17.548 2.449 3.284 1.00 40.12 92 GLN A C 1
ATOM 687 O O . GLN A 1 92 ? 17.626 3.318 4.161 1.00 40.12 92 GLN A O 1
ATOM 692 N N . PRO A 1 93 ? 16.393 1.818 3.020 1.00 38.25 93 PRO A N 1
ATOM 693 C CA . PRO A 1 93 ? 15.215 1.985 3.856 1.00 38.25 93 PRO A CA 1
ATOM 694 C C . PRO A 1 93 ? 15.410 1.187 5.155 1.00 38.25 93 PRO A C 1
ATOM 696 O O . PRO A 1 93 ? 14.640 0.307 5.498 1.00 38.25 93 PRO A O 1
ATOM 699 N N . SER A 1 94 ? 16.469 1.485 5.907 1.00 46.41 94 SER A N 1
ATOM 700 C CA . SER A 1 94 ? 16.719 0.931 7.240 1.00 46.41 94 SER A CA 1
ATOM 701 C C . SER A 1 94 ? 16.116 1.802 8.352 1.00 46.41 94 SER A C 1
ATOM 703 O O . SER A 1 94 ? 16.397 1.591 9.530 1.00 46.41 94 SER A O 1
ATOM 705 N N . ALA A 1 95 ? 15.268 2.779 8.002 1.00 40.88 95 ALA A N 1
ATOM 706 C CA . ALA A 1 95 ? 14.726 3.771 8.934 1.00 40.88 95 ALA A CA 1
ATOM 707 C C . ALA A 1 95 ? 13.226 3.627 9.259 1.00 40.88 95 ALA A C 1
ATOM 709 O O . ALA A 1 95 ? 12.689 4.485 9.955 1.00 40.88 95 ALA A O 1
ATOM 710 N N . PHE A 1 96 ? 12.558 2.549 8.836 1.00 42.22 96 PHE A N 1
ATOM 711 C CA . PHE A 1 96 ? 11.170 2.257 9.227 1.00 42.22 96 PHE A CA 1
ATOM 712 C C . PHE A 1 96 ? 11.019 0.859 9.831 1.00 42.22 96 PHE A C 1
ATOM 714 O O . PHE A 1 96 ? 10.104 0.117 9.504 1.00 42.22 96 PHE A O 1
ATOM 721 N N . PHE A 1 97 ? 11.890 0.507 10.777 1.00 43.28 97 PHE A N 1
ATOM 722 C CA . PHE A 1 97 ? 11.563 -0.558 11.721 1.00 43.28 97 PHE A CA 1
ATOM 723 C C . PHE A 1 97 ? 11.088 0.071 13.029 1.00 43.28 97 PHE A C 1
ATOM 725 O O . PHE A 1 97 ? 11.903 0.638 13.769 1.00 43.28 97 PHE A O 1
ATOM 732 N N . PRO A 1 98 ? 9.783 0.007 13.353 1.00 32.75 98 PRO A N 1
ATOM 733 C CA . PRO A 1 98 ? 9.330 0.370 14.678 1.00 32.75 98 PRO A CA 1
ATOM 734 C C . PRO A 1 98 ? 9.969 -0.617 15.657 1.00 32.75 98 PRO A C 1
ATOM 736 O O . PRO A 1 98 ? 9.742 -1.823 15.609 1.00 32.75 98 PRO A O 1
ATOM 739 N N . ARG A 1 99 ? 10.811 -0.092 16.550 1.00 39.25 99 ARG A N 1
ATOM 740 C CA . ARG A 1 99 ? 11.441 -0.818 17.659 1.00 39.25 99 ARG A CA 1
ATOM 741 C C . ARG A 1 99 ? 10.368 -1.164 18.710 1.00 39.25 99 ARG A C 1
ATOM 743 O O . ARG A 1 99 ? 10.415 -0.691 19.841 1.00 39.25 99 ARG A O 1
ATOM 750 N N . ILE A 1 100 ? 9.352 -1.932 18.318 1.00 48.94 100 ILE A N 1
ATOM 751 C CA . ILE A 1 100 ? 8.299 -2.461 19.187 1.00 48.94 100 ILE A CA 1
ATOM 752 C C . ILE A 1 100 ? 8.888 -3.704 19.858 1.00 48.94 100 ILE A C 1
ATOM 754 O O . ILE A 1 100 ? 9.401 -4.586 19.185 1.00 48.94 100 ILE A O 1
ATOM 758 N N . LEU A 1 101 ? 8.820 -3.747 21.192 1.00 45.12 101 LEU A N 1
ATOM 759 C CA . LEU A 1 101 ? 9.445 -4.709 22.120 1.00 45.12 101 LEU A CA 1
ATOM 760 C C . LEU A 1 101 ? 10.809 -4.295 22.705 1.00 45.12 101 LEU A C 1
ATOM 762 O O . LEU A 1 101 ? 11.766 -5.062 22.742 1.00 45.12 101 LEU A O 1
ATOM 766 N N . GLN A 1 102 ? 10.860 -3.116 23.326 1.00 41.59 102 GLN A N 1
ATOM 767 C CA . GLN A 1 102 ? 11.641 -2.959 24.558 1.00 41.59 102 GLN A CA 1
ATOM 768 C C . GLN A 1 102 ? 10.719 -2.494 25.687 1.00 41.59 102 GLN A C 1
ATOM 770 O O . GLN A 1 102 ? 10.577 -1.306 25.951 1.00 41.59 102 GLN A O 1
ATOM 775 N N . SER A 1 103 ? 10.084 -3.453 26.364 1.00 32.94 103 SER A N 1
ATOM 776 C CA . SER A 1 103 ? 9.511 -3.232 27.692 1.00 32.94 103 SER A CA 1
ATOM 777 C C . SER A 1 103 ? 10.017 -4.309 28.643 1.00 32.94 103 SER A C 1
ATOM 779 O O . SER A 1 103 ? 9.942 -5.509 28.386 1.00 32.94 103 SER A O 1
ATOM 781 N N . ALA A 1 104 ? 10.621 -3.840 29.725 1.00 38.72 104 ALA A N 1
ATOM 782 C CA . ALA A 1 104 ? 11.279 -4.625 30.745 1.00 38.72 104 ALA A CA 1
ATOM 783 C C . ALA A 1 104 ? 10.285 -5.426 31.603 1.00 38.72 104 ALA A C 1
ATOM 785 O O . ALA A 1 104 ? 9.362 -4.842 32.163 1.00 38.72 104 ALA A O 1
ATOM 786 N N . LYS A 1 105 ? 10.560 -6.722 31.830 1.00 32.94 105 LYS A N 1
ATOM 787 C CA . LYS A 1 105 ? 10.687 -7.341 33.174 1.00 32.94 105 LYS A CA 1
ATOM 788 C C . LYS A 1 105 ? 10.879 -8.867 33.110 1.00 32.94 105 LYS A C 1
ATOM 790 O O . LYS A 1 105 ? 10.038 -9.609 32.632 1.00 32.94 105 LYS A O 1
ATOM 795 N N . LYS A 1 106 ? 12.009 -9.288 33.686 1.00 38.56 106 LYS A N 1
ATOM 796 C CA . LYS A 1 106 ? 12.295 -10.516 34.456 1.00 38.56 106 LYS A CA 1
ATOM 797 C C . LYS A 1 106 ? 11.355 -11.740 34.309 1.00 38.56 106 LYS A C 1
ATOM 799 O O . LYS A 1 106 ? 10.276 -11.784 34.880 1.00 38.56 106 LYS A O 1
ATOM 804 N N . ASN A 1 107 ? 11.979 -12.811 33.808 1.00 37.66 107 ASN A N 1
ATOM 805 C CA . ASN A 1 107 ? 11.995 -14.173 34.360 1.00 37.66 107 ASN A CA 1
ATOM 806 C C . ASN A 1 107 ? 10.686 -14.989 34.336 1.00 37.66 107 ASN A C 1
ATOM 808 O O . ASN A 1 107 ? 9.912 -14.948 35.288 1.00 37.66 107 ASN A O 1
ATOM 812 N N . ARG A 1 108 ? 10.554 -15.883 33.344 1.00 35.72 108 ARG A N 1
ATOM 813 C CA . ARG A 1 108 ? 10.168 -17.286 33.577 1.00 35.72 108 ARG A CA 1
ATOM 814 C C . ARG A 1 108 ? 10.447 -18.169 32.357 1.00 35.72 108 ARG A C 1
ATOM 816 O O . ARG A 1 108 ? 10.193 -17.814 31.218 1.00 35.72 108 ARG A O 1
ATOM 823 N N . LYS A 1 109 ? 11.037 -19.319 32.664 1.00 40.09 109 LYS A N 1
ATOM 824 C CA . LYS A 1 109 ? 11.589 -20.353 31.790 1.00 40.09 109 LYS A CA 1
ATOM 825 C C . LYS A 1 109 ? 10.478 -21.068 31.009 1.00 40.09 109 LYS A C 1
ATOM 827 O O . LYS A 1 109 ? 9.633 -21.701 31.633 1.00 40.09 109 LYS A O 1
ATOM 832 N N . ALA A 1 110 ? 10.541 -21.043 29.681 1.00 32.84 110 ALA A N 1
ATOM 833 C CA . ALA A 1 110 ? 9.875 -22.013 28.816 1.00 32.84 110 ALA A CA 1
ATOM 834 C C . ALA A 1 110 ? 10.898 -22.499 27.782 1.00 32.84 110 ALA A C 1
ATOM 836 O O . ALA A 1 110 ? 11.458 -21.713 27.024 1.00 32.84 110 ALA A O 1
ATOM 837 N N . LYS A 1 111 ? 11.207 -23.797 27.846 1.00 43.16 111 LYS A N 1
ATOM 838 C CA . LYS A 1 111 ? 12.012 -24.516 26.859 1.00 43.16 111 LYS A CA 1
ATOM 839 C C . LYS A 1 111 ? 11.136 -24.782 25.636 1.00 43.16 111 LYS A C 1
ATOM 841 O O . LYS A 1 111 ? 10.170 -25.527 25.752 1.00 43.16 111 LYS A O 1
ATOM 846 N N . SER A 1 112 ? 11.538 -24.262 24.488 1.00 37.19 112 SER A N 1
ATOM 847 C CA . SER A 1 112 ? 11.277 -24.879 23.189 1.00 37.19 112 SER A CA 1
ATOM 848 C C . SER A 1 112 ? 12.494 -24.594 22.317 1.00 37.19 112 SER A C 1
ATOM 850 O O . SER A 1 112 ? 12.660 -23.493 21.795 1.00 37.19 112 SER A O 1
ATOM 852 N N . ASP A 1 113 ? 13.388 -25.577 22.256 1.00 44.78 113 ASP A N 1
ATOM 853 C CA . ASP A 1 113 ? 14.546 -25.572 21.374 1.00 44.78 113 ASP A CA 1
ATOM 854 C C . ASP A 1 113 ? 14.058 -25.684 19.924 1.00 44.78 113 ASP A C 1
ATOM 856 O O . ASP A 1 113 ? 13.698 -26.763 19.458 1.00 44.78 113 ASP A O 1
ATOM 860 N N . PHE A 1 114 ? 14.059 -24.564 19.203 1.00 42.69 114 PHE A N 1
ATOM 861 C CA . PHE A 1 114 ? 14.209 -24.561 17.751 1.00 42.69 114 PHE A CA 1
ATOM 862 C C . PHE A 1 114 ? 15.483 -23.769 17.451 1.00 42.69 114 PHE A C 1
ATOM 864 O O . PHE A 1 114 ? 15.533 -22.548 17.596 1.00 42.69 114 PHE A O 1
ATOM 871 N N . GLY A 1 115 ? 16.564 -24.501 17.179 1.00 44.59 115 GLY A N 1
ATOM 872 C CA . GLY A 1 115 ? 17.929 -23.988 17.087 1.00 44.59 115 GLY A CA 1
ATOM 873 C C . GLY A 1 115 ? 18.174 -23.086 15.877 1.00 44.59 115 GLY A C 1
ATOM 874 O O . GLY A 1 115 ? 18.795 -23.517 14.913 1.00 44.59 115 GLY A O 1
ATOM 875 N N . LEU A 1 116 ? 17.743 -21.825 15.955 1.00 49.59 116 LEU A N 1
ATOM 876 C CA . LEU A 1 116 ? 18.032 -20.771 14.967 1.00 49.59 116 LEU A CA 1
ATOM 877 C C . LEU A 1 116 ? 19.008 -19.694 15.476 1.00 49.59 116 LEU A C 1
ATOM 879 O O . LEU A 1 116 ? 19.233 -18.686 14.810 1.00 49.59 116 LEU A O 1
ATOM 883 N N . PHE A 1 117 ? 19.621 -19.885 16.645 1.00 39.56 117 PHE A N 1
ATOM 884 C CA . PHE A 1 117 ? 20.591 -18.931 17.182 1.00 39.56 117 PHE A CA 1
ATOM 885 C C . PHE A 1 117 ? 21.992 -19.179 16.60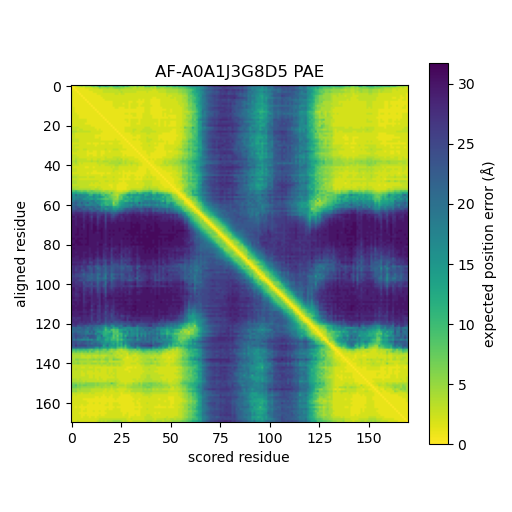8 1.00 39.56 117 PHE A C 1
ATOM 887 O O . PHE A 1 117 ? 22.792 -19.904 17.197 1.00 39.56 117 PHE A O 1
ATOM 894 N N . VAL A 1 118 ? 22.322 -18.529 15.489 1.00 47.19 118 VAL A N 1
ATOM 895 C CA . VAL A 1 118 ? 23.716 -18.370 15.043 1.00 47.19 118 VAL A CA 1
ATOM 896 C C . VAL A 1 118 ? 24.233 -17.020 15.556 1.00 47.19 118 VAL A C 1
ATOM 898 O O . VAL A 1 118 ? 23.885 -15.957 15.049 1.00 47.19 118 VAL A O 1
ATOM 901 N N . ASN A 1 119 ? 25.082 -17.054 16.586 1.00 43.69 119 ASN A N 1
ATOM 902 C CA . ASN A 1 119 ? 25.800 -15.901 17.157 1.00 43.69 119 ASN A CA 1
ATOM 903 C C . ASN A 1 119 ? 24.923 -14.744 17.684 1.00 43.69 119 ASN A C 1
ATOM 905 O O . ASN A 1 119 ? 25.239 -13.580 17.449 1.00 43.69 119 ASN A O 1
ATOM 909 N N . GLY A 1 120 ? 23.841 -15.041 18.412 1.00 55.84 120 GLY A N 1
ATOM 910 C CA . GLY A 1 120 ? 23.120 -14.039 19.218 1.00 55.84 120 GLY A CA 1
ATOM 911 C C . GLY A 1 120 ? 22.345 -12.966 18.440 1.00 55.84 120 GLY A C 1
ATOM 912 O O . GLY A 1 120 ? 21.849 -12.027 19.053 1.00 55.84 120 GLY A O 1
ATOM 913 N N . SER A 1 121 ? 22.211 -13.110 17.120 1.00 56.44 121 SER A N 1
ATOM 914 C CA . SER A 1 121 ? 21.377 -12.249 16.273 1.00 56.44 121 SER A CA 1
ATOM 915 C C . SER A 1 121 ? 20.277 -13.097 15.645 1.00 56.44 121 SER A C 1
ATOM 917 O O . SER A 1 121 ? 20.544 -14.187 15.140 1.00 56.44 121 SER A O 1
ATOM 919 N N . MET A 1 122 ? 19.033 -12.627 15.737 1.00 54.72 122 MET A N 1
ATOM 920 C CA . MET A 1 122 ? 17.912 -13.246 15.038 1.00 54.72 122 MET A CA 1
ATOM 921 C C . MET A 1 122 ? 18.063 -12.925 13.545 1.00 54.72 122 MET A C 1
ATOM 923 O O . MET A 1 122 ? 18.352 -11.770 13.227 1.00 54.72 122 MET A O 1
ATOM 927 N N . PRO A 1 123 ? 17.949 -13.901 12.630 1.00 57.38 123 PRO A N 1
ATOM 928 C CA . PRO A 1 123 ? 17.919 -13.599 11.205 1.00 57.38 123 PRO A CA 1
ATOM 929 C C . PRO A 1 123 ? 16.714 -12.702 10.894 1.00 57.38 123 PRO A C 1
ATOM 931 O O . PRO A 1 123 ? 15.625 -12.911 11.425 1.00 57.38 123 PRO A O 1
ATOM 934 N N . GLU A 1 124 ? 16.933 -11.698 10.056 1.00 67.31 124 GLU A N 1
ATOM 935 C CA . GLU A 1 124 ? 15.924 -10.754 9.587 1.00 67.31 124 GLU A CA 1
ATOM 936 C C . GLU A 1 124 ? 15.484 -11.182 8.183 1.00 67.31 124 GLU A C 1
ATOM 938 O O . GLU A 1 124 ? 16.314 -11.528 7.337 1.00 67.31 124 GLU A O 1
ATOM 943 N N . LEU A 1 125 ? 14.175 -11.247 7.952 1.00 69.19 125 LEU A N 1
ATOM 944 C CA . LEU A 1 125 ? 13.611 -11.624 6.661 1.00 69.19 125 LEU A CA 1
ATOM 945 C C . LEU A 1 125 ? 13.618 -10.395 5.748 1.00 69.19 125 LEU A C 1
ATOM 947 O O . LEU A 1 125 ? 12.877 -9.448 5.985 1.00 69.19 125 LEU A O 1
ATOM 951 N N . MET A 1 126 ? 14.420 -10.420 4.685 1.00 65.12 126 MET A N 1
ATOM 952 C CA . MET A 1 126 ? 14.327 -9.416 3.629 1.00 65.12 126 MET A CA 1
ATOM 953 C C . MET A 1 126 ? 13.335 -9.904 2.567 1.00 65.12 126 MET A C 1
ATOM 955 O O . MET A 1 126 ? 13.661 -10.773 1.753 1.00 65.12 126 MET A O 1
ATOM 959 N N . ALA A 1 127 ? 12.119 -9.353 2.595 1.00 62.00 127 ALA A N 1
ATOM 960 C CA . ALA A 1 127 ? 11.060 -9.647 1.627 1.00 62.00 127 ALA A CA 1
ATOM 961 C C . ALA A 1 127 ? 11.194 -8.857 0.309 1.00 62.00 127 ALA A C 1
ATOM 963 O O . ALA A 1 127 ? 10.514 -9.177 -0.663 1.00 62.00 127 ALA A O 1
ATOM 964 N N . GLU A 1 128 ? 12.051 -7.830 0.252 1.00 63.44 128 GLU A N 1
ATOM 965 C CA . GLU A 1 128 ? 12.045 -6.894 -0.873 1.00 63.44 128 GLU A CA 1
ATOM 966 C C . GLU A 1 128 ? 12.612 -7.488 -2.184 1.00 63.44 128 GLU A C 1
ATOM 968 O O . GLU A 1 128 ? 13.733 -8.017 -2.201 1.00 63.44 128 GLU A O 1
ATOM 973 N N . PRO A 1 129 ? 11.902 -7.338 -3.321 1.00 62.19 129 PRO A N 1
ATOM 974 C CA . PRO A 1 129 ? 12.417 -7.653 -4.652 1.00 62.19 129 PRO A CA 1
ATOM 975 C C . PRO A 1 129 ? 13.617 -6.770 -5.000 1.00 62.19 129 PRO A C 1
ATOM 977 O O . PRO A 1 129 ? 13.493 -5.610 -5.382 1.00 62.19 129 PRO A O 1
ATOM 980 N N . THR A 1 130 ? 14.813 -7.340 -4.908 1.00 62.72 130 THR A N 1
ATOM 981 C CA . THR A 1 130 ? 16.066 -6.572 -4.902 1.00 62.72 130 THR A CA 1
ATOM 982 C C . THR A 1 130 ? 16.506 -6.065 -6.283 1.00 62.72 130 THR A C 1
ATOM 984 O O . THR A 1 130 ? 17.499 -5.349 -6.372 1.00 62.72 130 THR A O 1
ATOM 987 N N . ASN A 1 131 ? 15.822 -6.432 -7.379 1.00 59.91 131 ASN A N 1
ATOM 988 C CA . ASN A 1 131 ? 16.357 -6.190 -8.728 1.00 59.91 131 ASN A CA 1
ATOM 989 C C . ASN A 1 131 ? 15.336 -5.857 -9.833 1.00 59.91 131 ASN A C 1
ATOM 991 O O . ASN A 1 131 ? 15.678 -5.932 -11.012 1.00 59.91 131 ASN A O 1
ATOM 995 N N . VAL A 1 132 ? 14.091 -5.500 -9.498 1.00 59.78 132 VAL A N 1
ATOM 996 C CA . VAL A 1 132 ? 13.084 -5.122 -10.509 1.00 59.78 132 VAL A CA 1
ATOM 997 C C . VAL A 1 132 ? 12.692 -3.661 -10.343 1.00 59.78 132 VAL A C 1
ATOM 999 O O . VAL A 1 132 ? 12.183 -3.264 -9.299 1.00 59.78 132 VAL A O 1
ATOM 1002 N N . LYS A 1 133 ? 12.923 -2.872 -11.399 1.00 78.00 133 LYS A N 1
ATOM 1003 C CA . LYS A 1 133 ? 12.467 -1.485 -11.514 1.00 78.00 133 LYS A CA 1
ATOM 1004 C C . LYS A 1 133 ? 11.519 -1.350 -12.701 1.00 78.00 133 LYS A C 1
ATOM 1006 O O . LYS A 1 133 ? 11.888 -1.675 -13.827 1.00 78.00 133 LYS A O 1
ATOM 1011 N N . SER A 1 134 ? 10.303 -0.885 -12.444 1.00 85.69 134 SER A N 1
ATOM 1012 C CA . SER A 1 134 ? 9.317 -0.518 -13.466 1.00 85.69 134 SER A CA 1
ATOM 1013 C C . SER A 1 134 ? 9.440 0.971 -13.797 1.00 85.69 134 SER A C 1
ATOM 1015 O O . SER A 1 134 ? 9.777 1.762 -12.926 1.00 85.69 134 SER A O 1
ATOM 1017 N N . MET A 1 135 ? 9.130 1.354 -15.039 1.00 91.56 135 MET A N 1
ATOM 1018 C CA . MET A 1 135 ? 9.016 2.759 -15.476 1.00 91.56 135 MET A CA 1
ATOM 1019 C C . MET A 1 135 ? 7.549 3.207 -15.630 1.00 91.56 135 MET A C 1
ATOM 1021 O O . MET A 1 135 ? 7.269 4.272 -16.169 1.00 91.56 135 MET A O 1
ATOM 1025 N N . SER A 1 136 ? 6.595 2.366 -15.220 1.00 91.44 136 SER A N 1
ATOM 1026 C CA . SER A 1 136 ? 5.160 2.602 -15.425 1.00 91.44 136 SER A CA 1
ATOM 1027 C C . SER A 1 136 ? 4.638 3.729 -14.532 1.00 91.44 136 SER A C 1
ATOM 1029 O O . SER A 1 136 ? 4.723 3.628 -13.313 1.00 91.44 136 SER A O 1
ATOM 1031 N N . PHE A 1 137 ? 4.028 4.758 -15.114 1.00 94.00 137 PHE A N 1
ATOM 1032 C CA . PHE A 1 137 ? 3.298 5.773 -14.354 1.00 94.00 137 PHE A CA 1
ATOM 1033 C C . PHE A 1 137 ? 1.887 5.252 -14.048 1.00 94.00 137 PHE A C 1
ATOM 1035 O O . PHE A 1 137 ? 0.991 5.347 -14.886 1.00 94.00 137 PHE A O 1
ATOM 1042 N N . VAL A 1 138 ? 1.712 4.625 -12.885 1.00 94.38 138 VAL A N 1
ATOM 1043 C CA . VAL A 1 138 ? 0.439 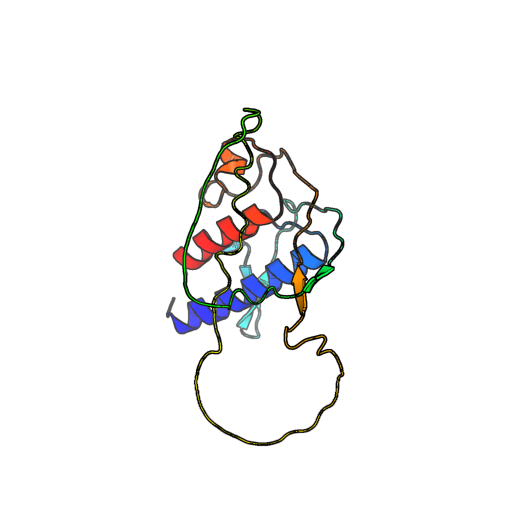4.048 -12.424 1.00 94.38 138 VAL A CA 1
ATOM 1044 C C . VAL A 1 138 ? 0.207 4.382 -10.956 1.00 94.38 138 VAL A C 1
ATOM 1046 O O . VAL A 1 138 ? 1.145 4.757 -10.257 1.00 94.38 138 VAL A O 1
ATOM 1049 N N . GLY A 1 139 ? -1.031 4.193 -10.510 1.00 93.06 139 GLY A N 1
ATOM 1050 C CA . GLY A 1 139 ? -1.477 4.443 -9.147 1.00 93.06 139 GLY A CA 1
ATOM 1051 C C . GLY A 1 139 ? -2.389 5.660 -9.069 1.00 93.06 139 GLY A C 1
ATOM 1052 O O . GLY A 1 139 ? -2.569 6.411 -10.035 1.00 93.06 139 GLY A O 1
ATOM 1053 N N . THR A 1 140 ? -2.979 5.848 -7.899 1.00 94.31 140 THR A N 1
ATOM 1054 C CA . THR A 1 140 ? -3.867 6.976 -7.629 1.00 94.31 140 THR A CA 1
ATOM 1055 C C . THR A 1 140 ? -3.052 8.227 -7.295 1.00 94.31 140 THR A C 1
ATOM 1057 O O . THR A 1 140 ? -2.189 8.206 -6.423 1.00 94.31 140 THR A O 1
ATOM 1060 N N . HIS A 1 141 ? -3.317 9.323 -8.013 1.00 93.56 141 HIS A N 1
ATOM 1061 C CA . HIS A 1 141 ? -2.481 10.533 -8.050 1.00 93.56 141 HIS A CA 1
ATOM 1062 C C . HIS A 1 141 ? -2.112 11.148 -6.686 1.00 93.56 141 HIS A C 1
ATOM 1064 O O . HIS A 1 141 ? -1.019 11.691 -6.551 1.00 93.56 141 HIS A O 1
ATOM 1070 N N . GLU A 1 142 ? -2.986 11.056 -5.685 1.00 95.75 142 GLU A N 1
ATOM 1071 C CA . GLU A 1 142 ? -2.751 11.585 -4.334 1.00 95.75 142 GLU A CA 1
ATOM 1072 C C . GLU A 1 142 ? -1.827 10.705 -3.472 1.00 95.75 142 GLU A C 1
ATOM 1074 O O . GLU A 1 142 ? -1.210 11.204 -2.534 1.00 95.75 142 GLU A O 1
ATOM 1079 N N . TYR A 1 143 ? -1.664 9.427 -3.835 1.00 96.88 143 TYR A N 1
ATOM 1080 C CA . TYR A 1 143 ? -0.833 8.455 -3.119 1.00 96.88 143 TYR A CA 1
ATOM 1081 C C . TYR A 1 143 ? 0.520 8.198 -3.808 1.00 96.88 143 TYR A C 1
ATOM 1083 O O . TYR A 1 143 ? 1.346 7.440 -3.298 1.00 96.88 143 TYR A O 1
ATOM 1091 N N . LEU A 1 144 ? 0.781 8.818 -4.967 1.00 96.69 144 LEU A N 1
ATOM 1092 C CA . LEU A 1 144 ? 1.969 8.521 -5.772 1.00 96.69 144 LEU A CA 1
ATOM 1093 C C . LEU A 1 144 ? 3.281 8.863 -5.056 1.00 96.69 144 LEU A C 1
ATOM 1095 O O . LEU A 1 144 ? 3.476 9.962 -4.533 1.00 96.69 144 LEU A O 1
ATOM 1099 N N . ALA A 1 145 ? 4.223 7.923 -5.130 1.00 96.06 145 ALA A N 1
ATOM 1100 C CA . ALA A 1 145 ? 5.595 8.118 -4.688 1.00 96.06 145 ALA A CA 1
ATOM 1101 C C . ALA A 1 145 ? 6.342 9.114 -5.599 1.00 96.06 145 ALA A C 1
ATOM 1103 O O . ALA A 1 145 ? 6.100 9.152 -6.814 1.00 96.06 145 ALA A O 1
ATOM 1104 N N . PRO A 1 146 ? 7.271 9.923 -5.060 1.00 96.25 146 PRO A N 1
ATOM 1105 C CA . PRO A 1 146 ? 7.965 10.959 -5.821 1.00 96.25 146 PRO A CA 1
ATOM 1106 C C . PRO A 1 146 ? 8.767 10.396 -6.999 1.00 96.25 146 PRO A C 1
ATOM 1108 O O . PRO A 1 146 ? 8.845 11.043 -8.042 1.00 96.25 146 PRO A O 1
ATOM 1111 N N . GLU A 1 147 ? 9.332 9.197 -6.872 1.00 94.00 147 GLU A N 1
ATOM 1112 C CA . GLU A 1 147 ? 10.028 8.499 -7.954 1.00 94.00 147 GLU A CA 1
ATOM 1113 C C . GLU A 1 147 ? 9.089 8.126 -9.113 1.00 94.00 147 GLU A C 1
ATOM 1115 O O . GLU A 1 147 ? 9.494 8.228 -10.269 1.00 94.00 147 GLU A O 1
ATOM 1120 N N . ILE A 1 148 ? 7.817 7.795 -8.843 1.00 94.56 148 ILE A N 1
ATOM 1121 C CA . ILE A 1 148 ? 6.814 7.562 -9.896 1.00 94.56 148 ILE A CA 1
ATOM 1122 C C . ILE A 1 148 ? 6.515 8.881 -10.612 1.00 94.56 148 ILE A C 1
ATOM 1124 O O . ILE A 1 148 ? 6.520 8.930 -11.842 1.00 94.56 148 ILE A O 1
ATOM 1128 N N . ILE A 1 149 ? 6.322 9.967 -9.854 1.00 95.56 149 ILE A N 1
ATOM 1129 C CA . ILE A 1 149 ? 6.030 11.302 -10.403 1.00 95.56 149 ILE A CA 1
ATOM 1130 C C . ILE A 1 149 ? 7.175 11.798 -11.296 1.00 95.56 149 ILE A C 1
ATOM 1132 O O . ILE A 1 149 ? 6.941 12.408 -12.339 1.00 95.56 149 ILE A O 1
ATOM 1136 N N . ARG A 1 150 ? 8.420 11.513 -10.906 1.00 93.88 150 ARG A N 1
ATOM 1137 C CA . ARG A 1 150 ? 9.627 11.853 -11.675 1.00 93.88 150 ARG A CA 1
ATOM 1138 C C . ARG A 1 150 ? 9.869 10.933 -12.874 1.00 93.88 150 ARG A C 1
ATOM 1140 O O . ARG A 1 150 ? 10.762 11.219 -13.668 1.00 93.88 150 ARG A O 1
ATOM 1147 N N . GLY A 1 151 ? 9.098 9.854 -13.020 1.00 91.50 151 GLY A N 1
ATOM 1148 C CA . GLY A 1 151 ? 9.308 8.848 -14.062 1.00 91.50 151 GLY A CA 1
ATOM 1149 C C . GLY A 1 151 ? 10.594 8.042 -13.863 1.00 91.50 151 GLY A C 1
ATOM 1150 O O . GLY A 1 151 ? 11.169 7.552 -14.833 1.00 91.50 151 GLY A O 1
ATOM 1151 N N . GLU A 1 152 ? 11.073 7.932 -12.625 1.00 89.88 152 GLU A N 1
ATOM 1152 C CA . GLU A 1 152 ? 12.230 7.123 -12.266 1.00 89.88 152 GLU A CA 1
ATOM 1153 C C . GLU A 1 152 ? 11.830 5.646 -12.110 1.00 89.88 152 GLU A C 1
ATOM 1155 O O . GLU A 1 152 ? 10.676 5.289 -11.845 1.00 89.88 152 GLU A O 1
ATOM 1160 N N . GLY A 1 153 ? 12.812 4.759 -12.274 1.00 88.56 153 GLY A N 1
ATOM 1161 C CA . GLY A 1 153 ? 12.603 3.330 -12.084 1.00 88.56 153 GLY A CA 1
ATOM 1162 C C . GLY A 1 153 ? 12.287 3.001 -10.626 1.00 88.56 153 GLY A C 1
ATOM 1163 O O . GLY A 1 153 ? 13.127 3.233 -9.755 1.00 88.56 153 GLY A O 1
ATOM 1164 N N . HIS A 1 154 ? 11.125 2.399 -10.377 1.00 90.25 154 HIS A N 1
ATOM 1165 C CA . HIS A 1 154 ? 10.607 2.130 -9.032 1.00 90.25 154 HIS A CA 1
ATOM 1166 C C . HIS A 1 154 ? 10.411 0.632 -8.750 1.00 90.25 154 HIS A C 1
ATOM 1168 O O . HIS A 1 154 ? 10.087 -0.146 -9.651 1.00 90.25 154 HIS A O 1
ATOM 1174 N N . GLY A 1 155 ? 10.616 0.246 -7.486 1.00 89.25 155 GLY A N 1
ATOM 1175 C CA . GLY A 1 155 ? 10.444 -1.116 -6.959 1.00 89.25 155 GLY A CA 1
ATOM 1176 C C . GLY A 1 155 ? 9.384 -1.171 -5.853 1.00 89.25 155 GLY A C 1
ATOM 1177 O O . GLY A 1 155 ? 8.475 -0.349 -5.843 1.00 89.25 155 GLY A O 1
ATOM 1178 N N . SER A 1 156 ? 9.509 -2.101 -4.902 1.00 92.00 156 SER A N 1
ATOM 1179 C CA . SER A 1 156 ? 8.549 -2.277 -3.792 1.00 92.00 156 SER A CA 1
ATOM 1180 C C . SER A 1 156 ? 8.429 -1.080 -2.845 1.00 92.00 156 SER A C 1
ATOM 1182 O O . SER A 1 156 ? 7.408 -0.928 -2.184 1.00 92.00 156 SER A O 1
ATOM 1184 N N . ALA A 1 157 ? 9.439 -0.205 -2.807 1.00 92.62 157 ALA A N 1
ATOM 1185 C CA . ALA A 1 157 ? 9.476 0.962 -1.925 1.00 92.62 157 ALA A CA 1
ATOM 1186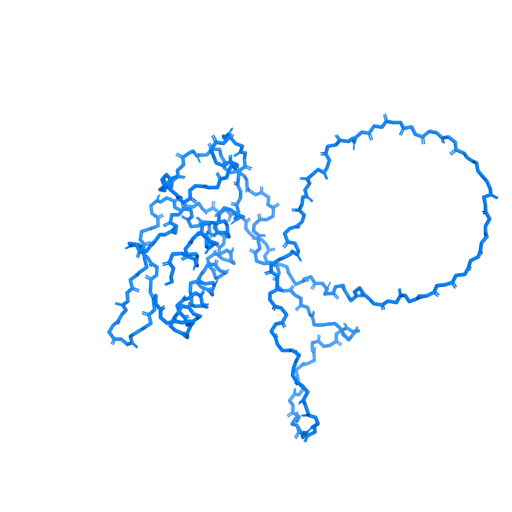 C C . ALA A 1 157 ? 8.285 1.924 -2.098 1.00 92.62 157 ALA A C 1
ATOM 1188 O O . ALA A 1 157 ? 7.910 2.608 -1.145 1.00 92.62 157 ALA A O 1
ATOM 1189 N N . VAL A 1 158 ? 7.653 1.941 -3.277 1.00 95.00 158 VAL A N 1
ATOM 1190 C CA . VAL A 1 158 ? 6.472 2.782 -3.536 1.00 95.00 158 VAL A CA 1
ATOM 1191 C C . VAL A 1 158 ? 5.276 2.382 -2.675 1.00 95.00 158 VAL A C 1
ATOM 1193 O O . VAL A 1 158 ? 4.500 3.249 -2.281 1.00 95.00 158 VAL A O 1
ATOM 1196 N N . ASP A 1 159 ? 5.156 1.101 -2.311 1.00 96.62 159 ASP A N 1
ATOM 1197 C CA . ASP A 1 159 ? 4.081 0.636 -1.434 1.00 96.62 159 ASP A CA 1
ATOM 1198 C C . ASP A 1 159 ? 4.276 1.181 -0.013 1.00 96.62 159 ASP A C 1
ATOM 1200 O O . ASP A 1 159 ? 3.317 1.623 0.615 1.00 96.62 159 ASP A O 1
ATOM 1204 N N . TRP A 1 160 ? 5.520 1.265 0.473 1.00 96.38 160 TRP A N 1
ATOM 1205 C CA . TRP A 1 160 ? 5.818 1.870 1.776 1.00 96.38 160 TRP A CA 1
ATOM 1206 C C . TRP A 1 160 ? 5.535 3.371 1.807 1.00 96.38 160 TRP A C 1
ATOM 1208 O O . TRP A 1 160 ? 5.067 3.887 2.823 1.00 96.38 160 TRP A O 1
ATOM 1218 N N . TRP A 1 161 ? 5.764 4.067 0.690 1.00 97.31 161 TRP A N 1
ATOM 1219 C CA . TRP A 1 161 ? 5.354 5.462 0.545 1.00 97.31 161 TRP A CA 1
ATOM 1220 C C . TRP A 1 161 ? 3.832 5.605 0.649 1.00 97.31 161 TRP A C 1
ATOM 1222 O O . TRP A 1 161 ? 3.342 6.360 1.492 1.00 97.31 161 TRP A O 1
ATOM 1232 N N . THR A 1 162 ? 3.084 4.838 -0.153 1.00 97.56 162 THR A N 1
ATOM 1233 C CA . THR A 1 162 ? 1.610 4.864 -0.134 1.00 97.56 162 THR A CA 1
ATOM 1234 C C . THR A 1 162 ? 1.054 4.481 1.240 1.00 97.56 162 THR A C 1
ATOM 1236 O O . THR A 1 162 ? 0.106 5.099 1.716 1.00 97.56 162 THR A O 1
ATOM 1239 N N . PHE A 1 163 ? 1.697 3.542 1.940 1.00 98.38 163 PHE A N 1
ATOM 1240 C CA . PHE A 1 163 ? 1.344 3.148 3.301 1.00 98.38 163 PHE A CA 1
ATOM 1241 C C . PHE A 1 163 ? 1.537 4.283 4.314 1.00 98.38 163 PHE A C 1
ATOM 1243 O O . PHE A 1 163 ? 0.712 4.456 5.210 1.00 98.38 163 PHE A O 1
ATOM 1250 N N . GLY A 1 164 ? 2.583 5.097 4.158 1.00 98.19 164 GLY A N 1
ATOM 1251 C CA . GLY A 1 164 ? 2.780 6.295 4.975 1.00 98.19 164 GLY A CA 1
ATOM 1252 C C . GLY A 1 164 ? 1.656 7.320 4.800 1.00 98.19 164 GLY A C 1
ATOM 1253 O O . GLY A 1 164 ? 1.176 7.871 5.791 1.00 98.19 164 GLY A O 1
ATOM 1254 N N . ILE A 1 165 ? 1.204 7.535 3.560 1.00 97.88 165 ILE A N 1
ATOM 1255 C CA . ILE A 1 165 ? 0.054 8.405 3.265 1.00 97.88 165 ILE A CA 1
ATOM 1256 C C . ILE A 1 165 ? -1.228 7.807 3.853 1.00 97.88 165 ILE A C 1
ATOM 1258 O O . ILE A 1 165 ? -1.968 8.506 4.538 1.00 97.88 165 ILE A O 1
ATOM 1262 N N . PHE A 1 166 ? -1.446 6.505 3.671 1.00 97.25 166 PHE A N 1
ATOM 1263 C CA . PHE A 1 166 ? -2.594 5.794 4.227 1.00 97.25 166 PHE A CA 1
ATOM 1264 C C . PHE A 1 166 ? -2.675 5.929 5.757 1.00 97.25 166 PHE A C 1
ATOM 1266 O O . PHE A 1 166 ? -3.726 6.277 6.283 1.00 97.25 166 PHE A O 1
ATOM 1273 N N . ILE A 1 167 ? -1.566 5.743 6.489 1.00 97.38 167 ILE A N 1
ATOM 1274 C CA . ILE A 1 167 ? -1.540 5.949 7.950 1.00 97.38 167 ILE A CA 1
ATOM 1275 C C . ILE A 1 167 ? -1.852 7.401 8.325 1.00 97.38 167 ILE A C 1
ATOM 1277 O O . ILE A 1 167 ? -2.501 7.633 9.341 1.00 97.38 167 ILE A O 1
ATOM 1281 N N . TYR A 1 168 ? -1.373 8.376 7.549 1.00 95.94 168 TYR A N 1
ATOM 1282 C CA . TYR A 1 168 ? -1.660 9.789 7.807 1.00 95.94 168 TYR A CA 1
ATOM 1283 C C . TYR A 1 168 ? -3.161 10.106 7.695 1.00 95.94 168 TYR A C 1
ATOM 1285 O O . TYR A 1 168 ? -3.652 10.998 8.386 1.00 95.94 168 TYR A O 1
ATOM 1293 N N . GLU A 1 169 ? -3.882 9.371 6.851 1.00 94.88 169 GLU A N 1
ATOM 1294 C CA . GLU A 1 169 ? -5.318 9.536 6.634 1.00 94.88 169 GLU A CA 1
ATOM 1295 C C . GLU A 1 169 ? -6.194 8.828 7.689 1.00 94.88 169 GLU A C 1
ATOM 1297 O O . GLU A 1 169 ? -7.317 9.268 7.947 1.00 94.88 169 GLU A O 1
ATOM 1302 N N . LEU A 1 170 ? -5.684 7.763 8.326 1.00 91.62 170 LEU A N 1
ATOM 1303 C CA . LEU A 1 170 ? -6.397 6.970 9.343 1.00 91.62 170 LEU A CA 1
ATOM 1304 C C . LEU A 1 170 ? -6.586 7.693 10.687 1.00 91.62 170 LEU A C 1
ATOM 1306 O O . LEU A 1 170 ? -7.754 7.970 11.049 1.00 91.62 170 LEU A O 1
#

Solvent-accessible surface area (backbone atoms only — not comparable to full-atom values): 11211 Å² total; per-residue (Å²): 100,54,74,70,56,33,51,53,55,50,50,52,51,49,53,50,51,51,53,34,24,57,72,12,34,34,55,52,52,69,46,74,91,35,53,39,71,47,97,88,69,47,78,43,83,51,82,68,87,71,39,43,82,46,74,53,75,74,39,77,42,76,48,78,76,91,78,85,81,84,91,85,83,90,81,87,85,92,83,86,89,80,95,80,80,96,78,79,83,71,78,70,86,79,82,79,70,80,83,78,87,83,76,92,77,86,89,82,93,76,94,75,92,72,94,65,75,65,87,89,33,66,65,39,78,44,38,65,40,86,80,50,63,46,68,71,82,72,54,52,82,92,45,56,32,70,50,47,77,70,59,38,72,42,48,55,66,44,43,58,48,14,49,54,55,49,60,75,71,59

Mean predicted aligned error: 15.44 Å

pLDDT: mean 72.39, std 25.91, range [27.81, 98.38]

Organism: Noccaea caerulescens (NCBI:txid107243)

Nearest PDB structures (foldseek):
  2zv2-assembly1_A  TM=8.597E-01  e=3.268E-05  Homo sapiens
  6bqq-assembly1_A  TM=8.728E-01  e=8.840E-05  Homo sapiens
  8tuc-assembly1_A  TM=8.534E-01  e=7.336E-05  Homo sapiens
  6brc-assembly1_A  TM=8.463E-01  e=1.001E-04  Homo sapiens
  8xkp-assembly1_A  TM=8.003E-01  e=8.810E-03  Homo sapiens

Sequence (170 aa):
FTEEASKFFASEVLLALEYLHMLGIVYRDLKPENVLVRDDGHIMLSDFDLSLRCSVSPTLVKSSSVHGGGGGGSSRPVGLIDEESAVQGCTQPSAFFPRILQSAKKNRKAKSDFGLFVNGSMPELMAEPTNVKSMSFVGTHEYLAPEIIRGEGHGSAVDWWTFGIFIYEL

Secondary structure (DSSP, 8-state):
--HHHHHHHHHHHHHHHHHHHHTTEE-----GGGEEE-TTS-EEE---TT-EE-----EEEE------------------------------S-S----------------------STT-PEEEE-S-TT--B----S-TTT--HHHHTT--B-THHHHHHHHHHHHH-

InterPro domains:
  IPR000719 Protein kinase domain [PF00069] (1-56)
  IPR000719 Protein kinase domain [PF00069] (113-170)
  IPR000719 Protein kinase domain [PS50011] (1-170)
  IPR000719 Protein kinase domain [SM00220] (1-170)
  IPR008271 Serine/threonine-protein kinase, active site [PS00108] (25-37)
  IPR011009 Protein kinase-like domain superfamily [SSF56112] (1-170)

Foldseek 3Di:
DPPVVLVQQLVLLVVVLLVCLLQQKQQQADDPVQWDADPVRHTDGHDSVVIDHADDDWDQAFPDPPDDDDDDDDDDDDDDDDDDDPPPPPPDPPPPDDPPDDDDDDDDDDDDDPPQDDPNTHGDIDSWRPDAWDLDLDYDPVQFDVCSVVSHTDGNVSVVSSSVVNSVVD